Protein AF-A0AAD9NJK7-F1 (afdb_monomer)

Radius of gyration: 20.46 Å; Cα contacts (8 Å, |Δi|>4): 360; chains: 1; bounding box: 43×26×64 Å

InterPro domains:
  IPR002181 Fibrinogen, alpha/beta/gamma chain, C-terminal globular domain [PF00147] (2-131)
  IPR002181 Fibrinogen, alpha/beta/gamma chain, C-terminal globular domain [PS51406] (1-133)
  IPR014716 Fibrinogen, alpha/beta/gamma chain, C-terminal globular, subdomain 1 [G3DSA:3.90.215.10] (1-134)
  IPR036056 Fibrinogen-like, C-terminal [SSF56496] (3-134)
  IPR050373 Fibrinogen C-terminal domain-containing protein [PTHR19143] (3-131)

Structure (mmCIF, N/CA/C/O backbone):
data_AF-A0AAD9NJK7-F1
#
_entry.id   AF-A0AAD9NJK7-F1
#
loop_
_atom_site.group_PDB
_atom_site.id
_atom_site.type_symbol
_atom_site.label_atom_id
_atom_site.label_alt_id
_atom_site.label_comp_id
_atom_site.label_asym_id
_atom_site.label_entity_id
_atom_site.label_seq_id
_atom_site.pdbx_PDB_ins_code
_atom_site.Cartn_x
_atom_site.Cartn_y
_atom_site.Cartn_z
_atom_site.occupancy
_atom_site.B_iso_or_equiv
_atom_site.auth_seq_id
_atom_site.auth_comp_id
_atom_site.auth_asym_id
_atom_site.auth_atom_id
_atom_site.pdbx_PDB_model_num
ATOM 1 N N . MET A 1 1 ? -9.872 -1.421 12.629 1.00 93.81 1 MET A N 1
ATOM 2 C CA . MET A 1 1 ? -8.499 -1.826 13.031 1.00 93.81 1 MET A CA 1
ATOM 3 C C . MET A 1 1 ? -7.525 -0.734 12.609 1.00 93.81 1 MET A C 1
ATOM 5 O O . MET A 1 1 ? -7.898 0.100 11.800 1.00 93.81 1 MET A O 1
ATOM 9 N N . LEU A 1 2 ? -6.298 -0.730 13.118 1.00 93.75 2 LEU A N 1
ATOM 10 C CA . LEU A 1 2 ? -5.180 -0.005 12.519 1.00 93.75 2 LEU A CA 1
ATOM 11 C C . LEU A 1 2 ? -4.535 -0.907 11.468 1.00 93.75 2 LEU A C 1
ATOM 13 O O . LEU A 1 2 ? -4.220 -2.054 11.785 1.00 93.75 2 LEU A O 1
ATOM 17 N N . LEU A 1 3 ? -4.301 -0.401 10.261 1.00 96.06 3 LEU A N 1
ATOM 18 C CA . LEU A 1 3 ? -3.404 -1.020 9.286 1.00 96.06 3 LEU A CA 1
ATOM 19 C C . LEU A 1 3 ? -2.124 -0.194 9.194 1.00 96.06 3 LEU A C 1
ATOM 21 O O . LEU A 1 3 ? -2.175 1.003 8.927 1.00 96.06 3 LEU A O 1
ATOM 25 N N . ARG A 1 4 ? -0.979 -0.843 9.383 1.00 95.44 4 ARG A N 1
ATOM 26 C CA . ARG A 1 4 ? 0.348 -0.240 9.284 1.00 95.44 4 ARG A CA 1
ATOM 27 C C . ARG A 1 4 ? 1.114 -0.826 8.110 1.00 95.44 4 ARG A C 1
ATOM 29 O O . ARG A 1 4 ? 1.244 -2.045 7.985 1.00 95.44 4 ARG A O 1
ATOM 36 N N . PHE A 1 5 ? 1.666 0.066 7.304 1.00 96.31 5 PHE A N 1
ATOM 37 C CA . PHE A 1 5 ? 2.630 -0.215 6.258 1.00 96.31 5 PHE A CA 1
ATOM 38 C C . PHE A 1 5 ? 4.021 0.158 6.756 1.00 96.31 5 PHE A C 1
ATOM 40 O O . PHE A 1 5 ? 4.239 1.290 7.180 1.00 96.31 5 PHE A O 1
ATOM 47 N N . GLU A 1 6 ? 4.963 -0.776 6.678 1.00 96.25 6 GLU A N 1
ATOM 48 C CA . GLU A 1 6 ? 6.386 -0.506 6.886 1.00 96.25 6 GLU A CA 1
ATOM 49 C C . GLU A 1 6 ? 7.155 -0.828 5.618 1.00 96.25 6 GLU A C 1
ATOM 51 O O . GLU A 1 6 ? 7.041 -1.926 5.065 1.00 96.25 6 GLU A O 1
ATOM 56 N N . LEU A 1 7 ? 7.956 0.127 5.171 1.00 95.94 7 LEU A N 1
ATOM 57 C CA . LEU A 1 7 ? 8.656 0.074 3.901 1.00 95.94 7 LEU A CA 1
ATOM 58 C C . LEU A 1 7 ? 10.143 0.286 4.141 1.00 95.94 7 LEU A C 1
ATOM 60 O O . LEU A 1 7 ? 10.536 1.105 4.970 1.00 95.94 7 LEU A O 1
ATOM 64 N N . VAL A 1 8 ? 10.968 -0.450 3.401 1.00 95.88 8 VAL A N 1
ATOM 65 C CA . VAL A 1 8 ? 12.417 -0.254 3.381 1.00 95.88 8 VAL A CA 1
ATOM 66 C C . VAL A 1 8 ? 12.886 -0.2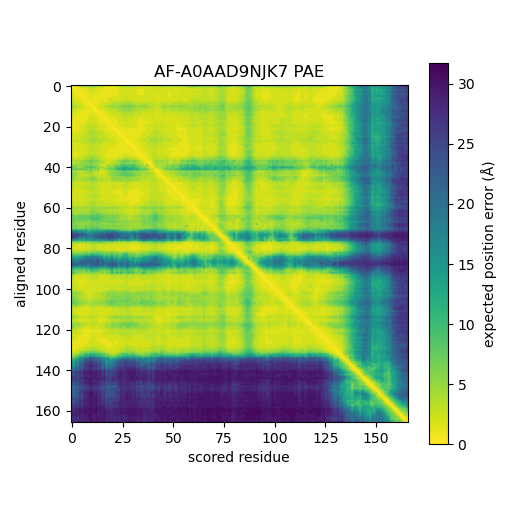24 1.935 1.00 95.88 8 VAL A C 1
ATOM 68 O O . VAL A 1 8 ? 12.654 -1.185 1.191 1.00 95.88 8 VAL A O 1
ATOM 71 N N . SER A 1 9 ? 13.569 0.848 1.545 1.00 94.44 9 SER A N 1
ATOM 72 C CA . SER A 1 9 ? 14.183 0.969 0.225 1.00 94.44 9 SER A CA 1
ATOM 73 C C . SER A 1 9 ? 15.510 0.214 0.129 1.00 94.44 9 SER A C 1
ATOM 75 O O . SER A 1 9 ? 16.093 -0.209 1.137 1.00 94.44 9 SER A O 1
ATOM 77 N N . ASN A 1 10 ? 16.009 0.048 -1.093 1.00 94.06 10 ASN A N 1
ATOM 78 C CA . ASN A 1 10 ? 17.350 -0.472 -1.350 1.00 94.06 10 ASN A CA 1
ATOM 79 C C . ASN A 1 10 ? 18.463 0.399 -0.717 1.00 94.06 10 ASN A C 1
ATOM 81 O O . ASN A 1 10 ? 19.436 -0.163 -0.214 1.00 94.06 10 ASN A O 1
ATOM 85 N N . SER A 1 11 ? 18.267 1.720 -0.605 1.00 91.25 11 SER A N 1
ATOM 86 C CA . SER A 1 11 ? 19.144 2.669 0.109 1.00 91.25 11 SER A CA 1
ATOM 87 C C . SER A 1 11 ? 19.082 2.562 1.643 1.00 91.25 11 SER A C 1
ATOM 89 O O . SER A 1 11 ? 19.766 3.308 2.335 1.00 91.25 11 SER A O 1
ATOM 91 N N . ASN A 1 12 ? 18.300 1.631 2.207 1.00 92.06 12 ASN A N 1
ATOM 92 C CA . ASN A 1 12 ? 17.957 1.539 3.638 1.00 92.06 12 ASN A CA 1
ATOM 93 C C . ASN A 1 12 ? 17.040 2.658 4.162 1.00 92.06 12 ASN A C 1
ATOM 95 O O . ASN A 1 12 ? 16.835 2.735 5.373 1.00 92.06 12 ASN A O 1
ATOM 99 N N . TYR A 1 13 ? 16.451 3.473 3.288 1.00 92.81 13 TYR A N 1
ATOM 100 C CA . TYR A 1 13 ? 15.458 4.465 3.689 1.00 92.81 13 TYR A CA 1
ATOM 101 C C . TYR A 1 13 ? 14.204 3.759 4.221 1.00 92.81 13 TYR A C 1
ATOM 103 O O . TYR A 1 13 ? 13.745 2.791 3.608 1.00 92.81 13 TYR A O 1
ATOM 111 N N . THR A 1 14 ? 13.654 4.205 5.353 1.00 94.25 14 THR A N 1
ATOM 112 C CA . THR A 1 14 ? 12.460 3.593 5.958 1.00 94.25 14 THR A CA 1
ATOM 113 C C . THR A 1 14 ? 11.277 4.537 5.947 1.00 94.25 14 THR A C 1
ATOM 115 O O . THR A 1 14 ? 11.428 5.713 6.258 1.00 94.25 14 THR A O 1
ATOM 118 N N . ALA A 1 15 ? 10.097 3.993 5.671 1.00 94.38 15 ALA A N 1
ATOM 119 C CA . ALA A 1 15 ? 8.863 4.756 5.605 1.00 94.38 15 ALA A CA 1
ATOM 120 C C . ALA A 1 15 ? 7.707 4.013 6.289 1.00 94.38 15 ALA A C 1
ATOM 122 O O . ALA A 1 15 ? 7.637 2.780 6.238 1.00 94.38 15 ALA A O 1
ATOM 123 N N . ILE A 1 16 ? 6.820 4.766 6.948 1.00 94.38 16 ILE A N 1
ATOM 124 C CA . ILE A 1 16 ? 5.676 4.244 7.708 1.00 94.38 16 ILE A CA 1
ATOM 125 C C . ILE A 1 16 ? 4.409 5.038 7.378 1.00 94.38 16 ILE A C 1
ATOM 127 O O . ILE A 1 16 ? 4.346 6.246 7.632 1.00 94.38 16 ILE A O 1
ATOM 131 N N . ALA A 1 17 ? 3.380 4.332 6.900 1.00 94.06 17 ALA A N 1
ATOM 132 C CA . ALA A 1 17 ? 2.011 4.839 6.775 1.00 94.06 17 ALA A CA 1
ATOM 133 C C . ALA A 1 17 ? 1.069 4.018 7.649 1.00 94.06 17 ALA A C 1
ATOM 135 O O . ALA A 1 17 ? 1.132 2.788 7.664 1.00 94.06 17 ALA A O 1
ATOM 136 N N . GLU A 1 18 ? 0.156 4.694 8.332 1.00 94.12 18 GLU A N 1
ATOM 137 C CA . GLU A 1 18 ? -0.880 4.059 9.132 1.00 94.12 18 GLU A CA 1
ATOM 138 C C . GLU A 1 18 ? -2.258 4.530 8.675 1.00 94.12 18 GLU A C 1
ATOM 140 O O . GLU A 1 18 ? -2.454 5.708 8.409 1.00 94.12 18 GLU A O 1
ATOM 145 N N . TYR A 1 19 ? -3.211 3.609 8.588 1.00 94.12 19 TYR A N 1
ATOM 146 C CA . TYR A 1 19 ? -4.597 3.889 8.231 1.00 94.12 19 TYR A CA 1
ATOM 147 C C . TYR A 1 19 ? -5.493 3.378 9.352 1.00 94.12 19 TYR A C 1
ATOM 149 O O . TYR A 1 19 ? -5.448 2.196 9.714 1.00 94.12 19 TYR A O 1
ATOM 157 N N . ILE A 1 20 ? -6.275 4.285 9.930 1.00 93.50 20 ILE A N 1
ATOM 158 C CA . ILE A 1 20 ? -7.217 3.963 11.005 1.00 93.50 20 ILE A CA 1
ATOM 159 C C . ILE A 1 20 ? -8.505 3.376 10.429 1.00 93.50 20 ILE A C 1
ATOM 161 O O . ILE A 1 20 ? -8.733 3.436 9.223 1.00 93.50 20 ILE A O 1
ATOM 165 N N . ASP A 1 21 ? -9.339 2.783 11.281 1.00 95.00 21 ASP A N 1
ATOM 166 C CA . ASP A 1 21 ? -10.632 2.197 10.896 1.00 95.00 21 ASP A CA 1
ATOM 167 C C . ASP A 1 21 ? -10.562 1.238 9.700 1.00 95.00 21 ASP A C 1
ATOM 169 O O . ASP A 1 21 ? -11.526 1.060 8.962 1.00 95.00 21 ASP A O 1
ATOM 173 N N . PHE A 1 22 ? -9.415 0.576 9.528 1.00 96.75 22 PHE A N 1
ATOM 174 C CA . PHE A 1 22 ? -9.226 -0.425 8.498 1.00 96.75 22 PHE A CA 1
ATOM 175 C C . PHE A 1 22 ? -10.200 -1.582 8.712 1.00 96.75 22 PHE A C 1
ATOM 177 O O . PHE A 1 22 ? -10.254 -2.169 9.806 1.00 96.75 22 PHE A O 1
ATOM 184 N N . THR A 1 23 ? -10.927 -1.917 7.651 1.00 97.25 23 THR A N 1
ATOM 185 C CA . THR A 1 23 ? -11.747 -3.117 7.544 1.00 97.25 23 THR A CA 1
ATOM 186 C C . THR A 1 23 ? -11.522 -3.786 6.194 1.00 97.25 23 THR A C 1
ATOM 188 O O . THR A 1 23 ? -11.169 -3.143 5.200 1.00 97.25 23 THR A O 1
ATOM 191 N N . LEU A 1 24 ? -11.721 -5.100 6.182 1.00 97.44 24 LEU A N 1
ATOM 192 C CA . LEU A 1 24 ? -11.669 -5.914 4.984 1.00 97.44 24 LEU A CA 1
ATOM 193 C C . LEU A 1 24 ? -12.980 -6.683 4.880 1.00 97.44 24 LEU A C 1
ATOM 195 O O . LEU A 1 24 ? -13.367 -7.370 5.826 1.00 97.44 24 LEU A O 1
ATOM 199 N N . GLY A 1 25 ? -13.664 -6.537 3.752 1.00 97.88 25 GLY A N 1
ATOM 200 C CA . GLY A 1 25 ? -14.861 -7.309 3.464 1.00 97.88 25 GLY A CA 1
ATOM 201 C C . GLY A 1 25 ? -14.555 -8.789 3.213 1.00 97.88 25 GLY A C 1
ATOM 202 O O . GLY A 1 25 ? -13.402 -9.198 3.065 1.00 97.88 25 GLY A O 1
ATOM 203 N N . ASP A 1 26 ? -15.602 -9.604 3.162 1.00 98.06 26 ASP A N 1
ATOM 204 C CA . ASP A 1 26 ? -15.497 -11.023 2.826 1.00 98.06 26 ASP A CA 1
ATOM 205 C C . ASP A 1 26 ? -15.455 -11.259 1.304 1.00 98.06 26 ASP A C 1
ATOM 207 O O . ASP A 1 26 ? -15.452 -10.319 0.501 1.00 98.06 26 ASP A O 1
ATOM 211 N N . GLU A 1 27 ? -15.445 -12.529 0.899 1.00 97.56 27 GLU A N 1
ATOM 212 C CA . GLU A 1 27 ? -15.434 -12.936 -0.509 1.00 97.56 27 GLU A CA 1
ATOM 213 C C . GLU A 1 27 ? -16.652 -12.420 -1.293 1.00 97.56 27 GLU A C 1
ATOM 215 O O . GLU A 1 27 ? -16.505 -12.026 -2.446 1.00 97.56 27 GLU A O 1
ATOM 220 N N . SER A 1 28 ? -17.837 -12.335 -0.672 1.00 97.25 28 SER A N 1
ATOM 221 C CA . SER A 1 28 ? -19.051 -11.833 -1.339 1.00 97.25 28 SER A CA 1
ATOM 222 C C . SER A 1 28 ? -18.944 -10.353 -1.724 1.00 97.25 28 SER A C 1
ATOM 224 O O . SER A 1 28 ? -19.590 -9.890 -2.665 1.00 97.25 28 SER A O 1
ATOM 226 N N . SER A 1 29 ? -18.090 -9.618 -1.010 1.00 97.25 29 SER A N 1
ATOM 227 C CA . SER A 1 29 ? -17.742 -8.225 -1.282 1.00 97.25 29 SER A CA 1
ATOM 228 C C . SER A 1 29 ? -16.454 -8.060 -2.099 1.00 97.25 29 SER A C 1
ATOM 230 O O . SER A 1 29 ? -15.948 -6.941 -2.211 1.00 97.25 29 SER A O 1
ATOM 232 N N . ASP A 1 30 ? -15.896 -9.148 -2.639 1.00 96.75 30 ASP A N 1
ATOM 233 C CA . ASP A 1 30 ? -14.592 -9.180 -3.311 1.00 96.75 30 ASP A CA 1
ATOM 234 C C . ASP A 1 30 ? -13.450 -8.619 -2.446 1.00 96.75 30 ASP A C 1
ATOM 236 O O . ASP A 1 30 ? -12.575 -7.890 -2.929 1.00 96.75 30 ASP A O 1
ATOM 240 N N . TYR A 1 31 ? -13.483 -8.917 -1.144 1.00 97.62 31 TYR A N 1
ATOM 241 C CA . TYR A 1 31 ? -12.510 -8.445 -0.160 1.00 97.62 31 TYR A CA 1
ATOM 242 C C . TYR A 1 31 ? -12.29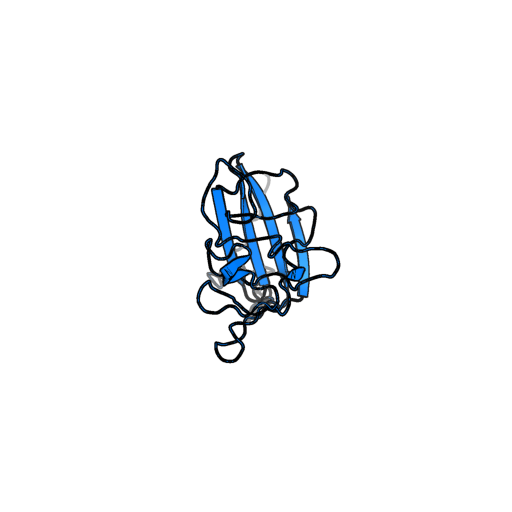5 -6.929 -0.220 1.00 97.62 31 TYR A C 1
ATOM 244 O O . TYR A 1 31 ? -11.160 -6.452 -0.256 1.00 97.62 31 TYR A O 1
ATOM 252 N N . THR A 1 32 ? -13.378 -6.152 -0.292 1.00 97.50 32 THR A N 1
ATOM 253 C CA . THR A 1 32 ? -13.287 -4.687 -0.377 1.00 97.50 32 THR A CA 1
ATOM 254 C C . THR A 1 32 ? -12.530 -4.127 0.831 1.00 97.50 32 THR A C 1
ATOM 256 O O . THR A 1 32 ? -12.895 -4.411 1.971 1.00 97.50 32 THR A O 1
ATOM 259 N N . ALA A 1 33 ? -11.488 -3.326 0.593 1.00 96.44 33 ALA A N 1
ATOM 260 C CA . ALA A 1 33 ? -10.760 -2.636 1.658 1.00 96.44 33 ALA A CA 1
ATOM 261 C C . ALA A 1 33 ? -11.385 -1.265 1.915 1.00 96.44 33 ALA A C 1
ATOM 263 O O . ALA A 1 33 ? -11.574 -0.488 0.980 1.00 96.44 33 ALA A O 1
ATOM 264 N N . THR A 1 34 ? -11.665 -0.940 3.174 1.00 97.19 34 THR A N 1
ATOM 265 C CA . THR A 1 34 ? -12.053 0.415 3.590 1.00 97.19 34 THR A CA 1
ATOM 266 C C . THR A 1 34 ? -11.227 0.853 4.784 1.00 97.19 34 THR A C 1
ATOM 268 O O . THR A 1 34 ? -10.737 0.025 5.552 1.00 97.19 34 THR A O 1
ATOM 271 N N . PHE A 1 35 ? -11.022 2.158 4.910 1.00 96.12 35 PHE A N 1
ATOM 272 C CA . PHE A 1 35 ? -10.230 2.747 5.984 1.00 96.12 35 PHE A CA 1
ATOM 273 C C . PHE A 1 35 ? -10.527 4.243 6.126 1.00 96.12 35 PHE A C 1
ATOM 275 O O . PHE A 1 35 ? -11.067 4.878 5.217 1.00 96.12 35 PHE A O 1
ATOM 282 N N . GLY A 1 36 ? -10.188 4.799 7.284 1.00 93.38 36 GLY A N 1
ATOM 283 C CA . GLY A 1 36 ? -10.237 6.226 7.577 1.00 93.38 36 GLY A CA 1
ATOM 284 C C . GLY A 1 36 ? -8.995 6.988 7.086 1.00 93.38 36 GLY A C 1
ATOM 285 O O . GLY A 1 36 ? -8.195 6.448 6.319 1.00 93.38 36 GLY A O 1
ATOM 286 N N . PRO A 1 37 ? -8.826 8.252 7.517 1.00 87.31 37 PRO A N 1
ATOM 287 C CA . PRO A 1 37 ? -7.679 9.091 7.159 1.00 87.31 37 PRO A CA 1
ATOM 288 C C . PRO A 1 37 ? -6.327 8.443 7.480 1.00 87.31 37 PRO A C 1
ATOM 290 O O . PRO A 1 37 ? -6.220 7.650 8.424 1.00 87.31 37 PRO A O 1
ATOM 293 N N . ALA A 1 38 ? -5.285 8.802 6.727 1.00 86.56 38 ALA A N 1
ATOM 294 C CA . ALA A 1 38 ? -3.949 8.310 7.019 1.00 86.56 38 ALA A CA 1
ATOM 295 C C . ALA A 1 38 ? -3.306 9.106 8.165 1.00 86.56 38 ALA A C 1
ATOM 297 O O . ALA A 1 38 ? -3.470 10.318 8.305 1.00 86.56 38 ALA A O 1
ATOM 298 N N . VAL A 1 39 ? -2.502 8.416 8.967 1.00 86.12 39 VAL A N 1
ATOM 299 C CA . VAL A 1 39 ? -1.531 9.007 9.883 1.00 86.12 39 VAL A CA 1
ATOM 300 C C . VAL A 1 39 ? -0.150 8.718 9.305 1.00 86.12 39 VAL A C 1
ATOM 302 O O . VAL A 1 39 ? 0.395 7.621 9.446 1.00 86.12 39 VAL A O 1
ATOM 305 N N . LEU A 1 40 ? 0.410 9.704 8.607 1.00 82.75 40 LEU A N 1
ATOM 306 C CA . LEU A 1 40 ? 1.755 9.617 8.039 1.00 82.75 40 LEU A CA 1
ATOM 307 C C . LEU A 1 40 ? 2.774 9.902 9.144 1.00 82.75 40 LEU A C 1
ATOM 309 O O . LEU A 1 40 ? 2.703 10.946 9.793 1.00 82.75 40 LEU A O 1
ATOM 313 N N . ARG A 1 41 ? 3.692 8.963 9.405 1.00 76.25 41 ARG A N 1
ATOM 314 C CA . ARG A 1 41 ? 4.654 9.105 10.515 1.00 76.25 41 ARG A CA 1
ATOM 315 C C . ARG A 1 41 ? 6.048 9.508 10.066 1.00 76.25 41 ARG A C 1
ATOM 317 O O . ARG A 1 41 ? 6.656 10.361 10.700 1.00 76.25 41 ARG A O 1
ATOM 324 N N . SER A 1 42 ? 6.579 8.861 9.034 1.00 84.25 42 SER A N 1
ATOM 325 C CA . SER A 1 42 ? 7.950 9.091 8.578 1.00 84.25 42 SER A CA 1
ATOM 326 C C . SER A 1 42 ? 8.117 8.612 7.144 1.00 84.25 42 SER A C 1
ATOM 328 O O . SER A 1 42 ? 7.613 7.544 6.788 1.00 84.25 42 SER A O 1
ATOM 330 N N . GLY A 1 43 ? 8.823 9.403 6.342 1.00 85.56 43 GLY A N 1
ATOM 331 C CA . GLY A 1 43 ? 9.295 9.025 5.019 1.00 85.56 43 GLY A CA 1
ATOM 332 C C . GLY A 1 43 ? 8.247 8.871 3.936 1.00 85.56 43 GLY A C 1
ATOM 333 O O . GLY A 1 43 ? 8.511 8.249 2.904 1.00 85.56 43 GLY A O 1
ATOM 334 N N . ILE A 1 44 ? 7.071 9.451 4.169 1.00 89.62 44 ILE A N 1
ATOM 335 C CA . ILE A 1 44 ? 5.948 9.464 3.242 1.00 89.62 44 ILE A CA 1
ATOM 336 C C . ILE A 1 44 ? 5.438 10.897 3.115 1.00 89.62 44 ILE A C 1
ATOM 338 O O . ILE A 1 44 ? 5.117 11.534 4.116 1.00 89.62 44 ILE A O 1
ATOM 342 N N . THR A 1 45 ? 5.357 11.388 1.883 1.00 87.88 45 THR A N 1
ATOM 343 C CA . THR A 1 45 ? 4.973 12.760 1.532 1.00 87.88 45 THR A CA 1
ATOM 344 C C . THR A 1 45 ? 3.505 12.904 1.146 1.00 87.88 45 THR A C 1
ATOM 346 O O . THR A 1 45 ? 3.004 14.026 1.106 1.00 87.88 45 THR A O 1
ATOM 349 N N . ASP A 1 46 ? 2.804 11.801 0.868 1.00 84.81 46 ASP A N 1
ATOM 350 C CA . ASP A 1 46 ? 1.397 11.808 0.467 1.00 84.81 46 ASP A CA 1
ATOM 351 C C . ASP A 1 46 ? 0.621 10.553 0.923 1.00 84.81 46 ASP A C 1
ATOM 353 O O . ASP A 1 46 ? 1.176 9.548 1.369 1.00 84.81 46 ASP A O 1
ATOM 357 N N . GLU A 1 47 ? -0.705 10.593 0.795 1.00 86.81 47 GLU A N 1
ATOM 358 C CA . GLU A 1 47 ? -1.579 9.449 1.072 1.00 86.81 47 GLU A CA 1
ATOM 359 C C . GLU A 1 47 ? -1.750 8.551 -0.170 1.00 86.81 47 GLU A C 1
ATOM 361 O O . GLU A 1 47 ? -2.865 8.311 -0.634 1.00 86.81 47 GLU A O 1
ATOM 366 N N . SER A 1 48 ? -0.660 8.040 -0.751 1.00 86.56 48 SER A N 1
ATOM 367 C CA . SER A 1 48 ? -0.712 7.305 -2.030 1.00 86.56 48 SER A CA 1
ATOM 368 C C . SER A 1 48 ? -1.655 6.092 -2.075 1.00 86.56 48 SER A C 1
ATOM 370 O O . SER A 1 48 ? -2.102 5.704 -3.156 1.00 86.56 48 SER A O 1
ATOM 372 N N . TRP A 1 49 ? -2.009 5.486 -0.936 1.00 90.94 49 TRP A N 1
ATOM 373 C CA . TRP A 1 49 ? -2.977 4.382 -0.905 1.00 90.94 49 TRP A CA 1
ATOM 374 C C . TRP A 1 49 ? -4.437 4.844 -0.750 1.00 90.94 49 TRP A C 1
ATOM 376 O O . TRP A 1 49 ? -5.341 4.037 -0.948 1.00 90.94 49 TRP A O 1
ATOM 386 N N . ALA A 1 50 ? -4.706 6.135 -0.515 1.00 89.88 50 ALA A N 1
ATOM 387 C CA . ALA A 1 50 ? -6.061 6.674 -0.339 1.00 89.88 50 ALA A CA 1
ATOM 388 C C . ALA A 1 50 ? -7.004 6.371 -1.517 1.00 89.88 50 ALA A C 1
ATOM 390 O O . ALA A 1 50 ? -8.191 6.116 -1.319 1.00 89.88 50 ALA A O 1
ATOM 391 N N . LEU A 1 51 ? -6.479 6.307 -2.746 1.00 88.06 51 LEU A N 1
ATOM 392 C CA . LEU A 1 51 ? -7.257 5.955 -3.945 1.00 88.06 51 LEU A CA 1
ATOM 393 C C . LEU A 1 51 ? -7.753 4.498 -3.970 1.00 88.06 51 LEU A C 1
ATOM 395 O O . LEU A 1 51 ? -8.588 4.149 -4.810 1.00 8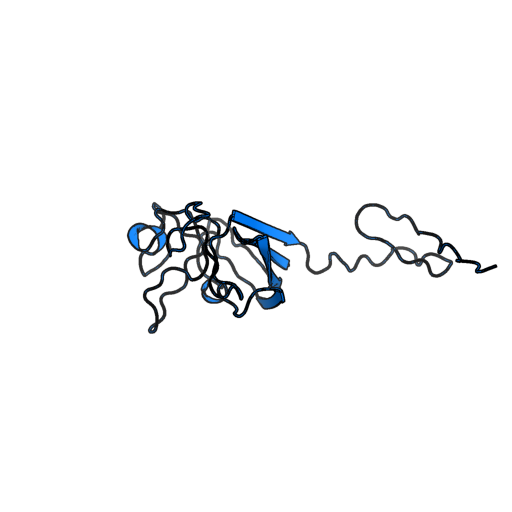8.06 51 LEU A O 1
ATOM 399 N N . SER A 1 52 ? -7.246 3.660 -3.065 1.00 90.38 52 SER A N 1
ATOM 400 C CA . SER A 1 52 ? -7.675 2.271 -2.872 1.00 90.38 52 SER A CA 1
ATOM 401 C C . SER A 1 52 ? -8.809 2.144 -1.848 1.00 90.38 52 SER A C 1
ATOM 403 O O . SER A 1 52 ? -9.322 1.050 -1.630 1.00 90.38 52 SER A O 1
ATOM 405 N N . ASN A 1 53 ? -9.233 3.247 -1.220 1.00 94.25 53 ASN A N 1
ATOM 406 C CA . ASN A 1 53 ? -10.313 3.211 -0.242 1.00 94.25 53 ASN A CA 1
ATOM 407 C C . ASN A 1 53 ? -11.648 2.841 -0.906 1.00 94.25 53 ASN A C 1
ATOM 409 O O . ASN A 1 53 ? -12.107 3.479 -1.861 1.00 94.25 53 ASN A O 1
ATOM 413 N N . GLY A 1 54 ? -12.275 1.784 -0.400 1.00 94.31 54 GLY A N 1
ATOM 414 C CA . GLY A 1 54 ? -13.503 1.217 -0.936 1.00 94.31 54 GLY A CA 1
ATOM 415 C C . GLY A 1 54 ? -13.328 0.575 -2.308 1.00 94.31 54 GLY A C 1
ATOM 416 O O . GLY A 1 54 ? -14.296 0.542 -3.073 1.00 94.31 54 GLY A O 1
ATOM 417 N N . THR A 1 55 ? -12.121 0.137 -2.678 1.00 93.00 55 THR A N 1
ATOM 418 C CA . THR A 1 55 ? -11.914 -0.662 -3.892 1.00 93.00 55 THR A CA 1
ATOM 419 C C . THR A 1 55 ? -11.904 -2.147 -3.570 1.00 93.00 55 THR A C 1
ATOM 421 O O . THR A 1 55 ? -11.614 -2.575 -2.452 1.00 93.00 55 THR A O 1
ATOM 424 N N . LYS A 1 56 ? -12.285 -2.939 -4.570 1.00 94.75 56 LYS A N 1
ATOM 425 C CA . LYS A 1 56 ? -12.315 -4.397 -4.504 1.00 94.75 56 LYS A CA 1
ATOM 426 C C . LYS A 1 56 ? -10.925 -4.961 -4.754 1.00 94.75 56 LYS A C 1
ATOM 428 O O . LYS A 1 56 ? -10.158 -4.396 -5.542 1.00 94.75 56 LYS A O 1
ATOM 433 N N . PHE A 1 57 ? -10.622 -6.098 -4.141 1.00 94.44 57 PHE A N 1
ATOM 434 C CA . PHE A 1 57 ? -9.408 -6.827 -4.469 1.00 94.44 57 PHE A CA 1
ATOM 435 C C . PHE A 1 57 ? -9.517 -7.386 -5.892 1.00 94.44 57 PHE A C 1
ATOM 437 O O . PHE A 1 57 ? -10.550 -7.930 -6.290 1.00 94.44 57 PHE A O 1
ATOM 444 N N . GLY A 1 58 ? -8.460 -7.219 -6.684 1.00 91.25 58 GLY A N 1
ATOM 445 C CA . GLY A 1 58 ? -8.417 -7.661 -8.074 1.00 91.25 58 GLY A CA 1
ATOM 446 C C . GLY A 1 58 ? -7.166 -8.473 -8.370 1.00 91.25 58 GLY A C 1
ATOM 447 O O . GLY A 1 58 ? -6.064 -8.115 -7.946 1.00 91.25 58 GLY A O 1
ATOM 448 N N . THR A 1 59 ? -7.331 -9.536 -9.152 1.00 91.50 59 THR A N 1
ATOM 449 C CA . THR A 1 59 ? -6.248 -10.392 -9.656 1.00 91.50 59 THR A CA 1
ATOM 450 C C . THR A 1 59 ? -6.346 -10.526 -11.171 1.00 91.50 59 THR A C 1
ATOM 452 O O . THR A 1 59 ? -7.390 -10.252 -11.757 1.00 91.50 59 THR A O 1
ATOM 455 N N . LYS A 1 60 ? -5.294 -11.038 -11.821 1.00 89.31 60 LYS A N 1
ATOM 456 C CA . LYS A 1 60 ? -5.279 -11.272 -13.275 1.00 89.31 60 LYS A CA 1
ATOM 457 C C . LYS A 1 60 ? -6.532 -11.983 -13.809 1.00 89.31 60 LYS A C 1
ATOM 459 O O . LYS A 1 60 ? -6.984 -11.660 -14.904 1.00 89.31 60 LYS A O 1
ATOM 464 N N . ASN A 1 61 ? -7.063 -12.949 -13.058 1.00 88.75 61 ASN A N 1
ATOM 465 C CA . ASN A 1 61 ? -8.198 -13.773 -13.482 1.00 88.75 61 ASN A CA 1
ATOM 466 C C . ASN A 1 61 ? -9.543 -13.287 -12.918 1.00 88.75 61 ASN A C 1
ATOM 468 O O . ASN A 1 61 ? -10.581 -13.810 -13.308 1.00 88.75 61 ASN A O 1
ATOM 472 N N . HIS A 1 62 ? -9.531 -12.305 -12.016 1.00 90.81 62 HIS A N 1
ATOM 473 C CA . HIS A 1 62 ? -10.725 -11.747 -11.392 1.00 90.81 62 HIS A CA 1
ATOM 474 C C . HIS A 1 62 ? -10.559 -10.227 -11.289 1.00 90.81 62 HIS A C 1
ATOM 476 O O . HIS A 1 62 ? -10.082 -9.698 -10.282 1.00 90.81 62 HIS A O 1
ATOM 482 N N . ASP A 1 63 ? -10.906 -9.533 -12.377 1.00 89.31 63 ASP A N 1
ATOM 483 C CA . ASP A 1 63 ? -10.671 -8.098 -12.506 1.00 89.31 63 ASP A CA 1
ATOM 484 C C . ASP A 1 63 ? -11.878 -7.256 -12.107 1.00 89.31 63 ASP A C 1
ATOM 486 O O . ASP A 1 63 ? -12.747 -6.938 -12.928 1.00 89.31 63 ASP A O 1
ATOM 490 N N . ASN A 1 64 ? -11.870 -6.874 -10.832 1.00 87.88 64 ASN A N 1
ATOM 491 C CA . ASN A 1 64 ? -12.897 -6.068 -10.182 1.00 87.88 64 ASN A CA 1
ATOM 492 C C . ASN A 1 64 ? -12.716 -4.553 -10.367 1.00 87.88 64 ASN A C 1
ATOM 494 O O . ASN A 1 64 ? -13.444 -3.762 -9.764 1.00 87.88 64 ASN A O 1
ATOM 498 N N . ASN A 1 65 ? -11.762 -4.131 -11.204 1.00 83.56 65 ASN A N 1
ATOM 499 C CA . ASN A 1 65 ? -11.542 -2.731 -11.538 1.00 83.56 65 ASN A CA 1
ATOM 500 C C . ASN A 1 65 ? -12.117 -2.400 -12.937 1.00 83.56 65 ASN A C 1
ATOM 502 O O . ASN A 1 65 ? -11.794 -3.087 -13.911 1.00 83.56 65 ASN A O 1
ATOM 506 N N . PRO A 1 66 ? -12.923 -1.329 -13.089 1.00 80.69 66 PRO A N 1
ATOM 507 C CA . PRO A 1 66 ? -13.493 -0.943 -14.384 1.00 80.69 66 PRO A CA 1
ATOM 508 C C . PRO A 1 66 ? -12.457 -0.643 -15.480 1.00 80.69 66 PRO A C 1
ATOM 510 O O . PRO A 1 66 ? -12.709 -0.936 -16.644 1.00 80.69 66 PRO A O 1
ATOM 513 N N . ALA A 1 67 ? -11.283 -0.113 -15.121 1.00 80.06 67 ALA A N 1
ATOM 514 C CA . ALA A 1 67 ? -10.181 0.169 -16.048 1.00 80.06 67 ALA A CA 1
ATOM 515 C C . ALA A 1 67 ? -9.314 -1.065 -16.360 1.00 80.06 67 ALA A C 1
ATOM 517 O O . ALA A 1 67 ? -8.269 -0.955 -16.998 1.00 80.06 67 ALA A O 1
ATOM 518 N N . LYS A 1 68 ? -9.744 -2.251 -15.918 1.00 84.44 68 LYS A N 1
ATOM 519 C CA . LYS A 1 68 ? -9.058 -3.527 -16.134 1.00 84.44 68 LYS A CA 1
ATOM 520 C C . LYS A 1 68 ? -7.609 -3.548 -15.645 1.00 84.44 68 LYS A C 1
ATOM 522 O O . LYS A 1 68 ? -6.692 -4.085 -16.272 1.00 84.44 68 LYS A O 1
ATOM 527 N N . CYS A 1 69 ? -7.401 -2.933 -14.489 1.00 82.69 69 CYS A N 1
ATOM 528 C CA . CYS A 1 69 ? -6.081 -2.734 -13.918 1.00 82.69 69 CYS A CA 1
ATOM 529 C C . CYS A 1 69 ? -5.371 -4.023 -13.519 1.00 82.69 69 CYS A C 1
ATOM 531 O O . CYS A 1 69 ? -4.160 -4.159 -13.720 1.00 82.69 69 CYS A O 1
ATOM 533 N N . SER A 1 70 ? -6.124 -4.990 -13.005 1.00 83.75 70 SER A N 1
ATOM 534 C CA . SER A 1 70 ? -5.536 -6.236 -12.530 1.00 83.75 70 SER A CA 1
ATOM 535 C C . SER A 1 70 ? -5.260 -7.236 -13.662 1.00 83.75 70 SER A C 1
ATOM 537 O O . SER A 1 70 ? -4.329 -8.032 -13.570 1.00 83.75 70 SER A O 1
ATOM 539 N N . SER A 1 71 ? -5.988 -7.168 -14.777 1.00 83.50 71 SER A N 1
ATOM 540 C CA . SER A 1 71 ? -5.764 -8.044 -15.936 1.00 83.50 71 SER A CA 1
ATOM 541 C C . SER A 1 71 ? -4.857 -7.431 -17.013 1.00 83.50 71 SER A C 1
ATOM 543 O O . SER A 1 71 ? -4.049 -8.152 -17.606 1.00 83.50 71 SER A O 1
ATOM 545 N N . LEU A 1 72 ? -4.936 -6.113 -17.245 1.00 76.50 72 LEU A N 1
ATOM 546 C CA . LEU A 1 72 ? -4.252 -5.411 -18.343 1.00 76.50 72 LEU A CA 1
ATOM 547 C C . LEU A 1 72 ? -3.282 -4.320 -17.863 1.00 76.50 72 LEU A C 1
ATOM 549 O O . LEU A 1 72 ? -2.164 -4.235 -18.367 1.00 76.50 72 LEU A O 1
ATOM 553 N N . GLY A 1 73 ? -3.683 -3.510 -16.878 1.00 61.66 73 GLY A N 1
ATOM 554 C CA . GLY A 1 73 ? -2.976 -2.292 -16.441 1.00 61.66 73 GLY A CA 1
ATOM 555 C C . GLY A 1 73 ? -1.840 -2.483 -15.426 1.00 61.66 73 GLY A C 1
ATOM 556 O O . GLY A 1 73 ? -1.397 -1.518 -14.806 1.00 61.66 73 GLY A O 1
ATOM 557 N N . GLY A 1 74 ? -1.359 -3.714 -15.246 1.00 59.28 74 GLY A N 1
ATOM 558 C CA . GLY A 1 74 ? -0.222 -4.021 -14.378 1.00 59.28 74 GLY A CA 1
ATOM 559 C C . GLY A 1 74 ? -0.403 -5.168 -13.396 1.00 59.28 74 GLY A C 1
ATOM 560 O O . GLY A 1 74 ? 0.585 -5.609 -12.815 1.00 59.28 74 GLY A O 1
ATOM 561 N N . GLY A 1 75 ? -1.600 -5.743 -13.266 1.00 55.19 75 GLY A N 1
ATOM 562 C CA . GLY A 1 75 ? -1.816 -6.917 -12.407 1.00 55.19 75 GLY A CA 1
ATOM 563 C C . GLY A 1 75 ? -1.278 -8.251 -12.936 1.00 55.19 75 GLY A C 1
ATOM 564 O O . GLY A 1 75 ? -1.568 -9.307 -12.378 1.00 55.19 75 GLY A O 1
ATOM 565 N N . LYS A 1 76 ? -0.367 -8.220 -13.921 1.00 57.47 76 LYS A N 1
ATOM 566 C CA . LYS A 1 76 ? 0.615 -9.310 -14.090 1.00 57.47 76 LYS A CA 1
ATOM 567 C C . LYS A 1 76 ? 1.578 -9.415 -12.899 1.00 57.47 76 LYS A C 1
ATOM 569 O O . LYS A 1 76 ? 2.295 -10.403 -12.801 1.00 57.47 76 LYS A O 1
ATOM 574 N N . ALA A 1 77 ? 1.606 -8.401 -12.037 1.00 73.56 77 ALA A N 1
ATOM 575 C CA . ALA A 1 77 ? 2.554 -8.278 -10.948 1.00 73.56 77 ALA A CA 1
ATOM 576 C C . ALA A 1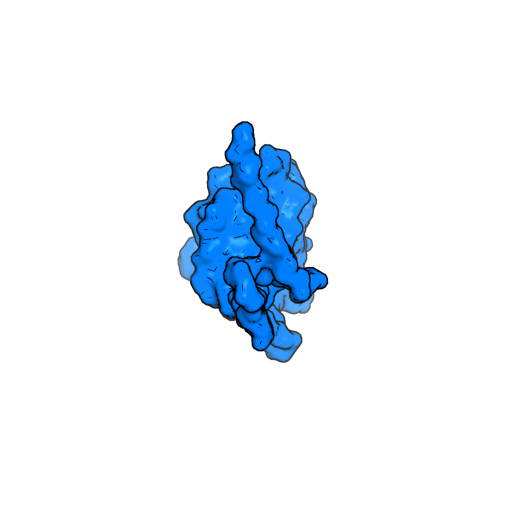 77 ? 2.052 -8.764 -9.586 1.00 73.56 77 ALA A C 1
ATOM 578 O O . ALA A 1 77 ? 2.880 -8.845 -8.700 1.00 73.56 77 ALA A O 1
ATOM 579 N N . GLY A 1 78 ? 0.759 -9.070 -9.413 1.00 86.06 78 GLY A N 1
ATOM 580 C CA . GLY A 1 78 ? 0.184 -9.497 -8.131 1.00 86.06 78 GLY A CA 1
ATOM 581 C C . GLY A 1 78 ? -1.289 -9.108 -7.981 1.00 86.06 78 GLY A C 1
ATOM 582 O O . GLY A 1 78 ? -1.840 -8.410 -8.832 1.00 86.06 78 GLY A O 1
ATOM 583 N N . GLY A 1 79 ? -1.934 -9.577 -6.911 1.00 91.50 79 GLY A N 1
ATOM 584 C CA . GLY A 1 79 ? -3.281 -9.142 -6.530 1.00 91.50 79 GLY A CA 1
ATOM 585 C C . GLY A 1 79 ? -3.230 -7.887 -5.658 1.00 91.50 79 GLY A C 1
ATOM 586 O O . GLY A 1 79 ? -2.376 -7.801 -4.776 1.00 91.50 79 GLY A O 1
ATOM 587 N N . TRP A 1 80 ? -4.116 -6.919 -5.891 1.00 93.19 80 TRP A N 1
ATOM 588 C CA . TRP A 1 80 ? -4.114 -5.648 -5.159 1.00 93.19 80 TRP A CA 1
ATOM 589 C C . TRP A 1 80 ? -5.503 -5.004 -5.102 1.00 93.19 80 TRP A C 1
ATOM 591 O O . TRP A 1 80 ? -6.400 -5.363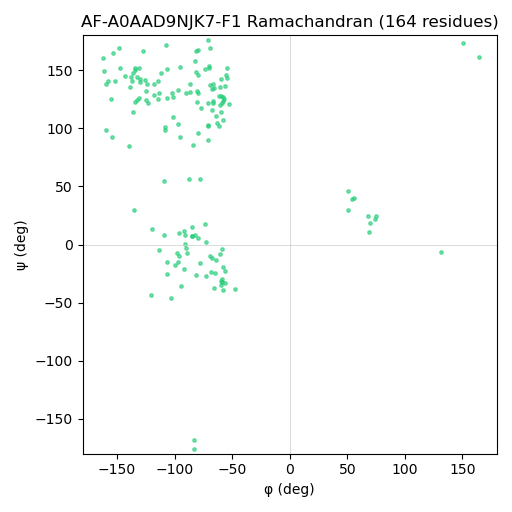 -5.867 1.00 93.19 80 TRP A O 1
ATOM 601 N N . TRP A 1 81 ? -5.666 -4.024 -4.215 1.00 93.38 81 TRP A N 1
ATOM 602 C CA . TRP A 1 81 ? -6.792 -3.087 -4.217 1.00 93.38 81 TRP A CA 1
ATOM 603 C C . TRP A 1 81 ? -6.476 -1.958 -5.190 1.00 93.38 81 TRP A C 1
ATOM 605 O O . TRP A 1 81 ? -5.891 -0.946 -4.826 1.00 93.38 81 TRP A O 1
ATOM 615 N N . TRP A 1 82 ? -6.779 -2.175 -6.465 1.00 88.81 82 TRP A N 1
ATOM 616 C CA . TRP A 1 82 ? -6.410 -1.251 -7.538 1.00 88.81 82 TRP A CA 1
ATOM 617 C C . TRP A 1 82 ? -7.159 0.075 -7.409 1.00 88.81 82 TRP A C 1
ATOM 619 O O . TRP A 1 82 ? -8.364 0.077 -7.138 1.00 88.81 82 TRP A O 1
ATOM 629 N N . SER A 1 83 ? -6.456 1.186 -7.639 1.00 83.50 83 SER A N 1
ATOM 630 C CA . SER A 1 83 ? -7.019 2.533 -7.553 1.00 83.50 83 SER A CA 1
ATOM 631 C C . SER A 1 83 ? -8.252 2.673 -8.438 1.00 83.50 83 SER A C 1
ATOM 633 O O . SER A 1 83 ? -8.316 2.134 -9.550 1.00 83.50 83 SER A O 1
ATOM 635 N N . ARG A 1 84 ? -9.243 3.433 -7.963 1.00 75.81 84 ARG A N 1
ATOM 636 C CA . ARG A 1 84 ? -10.383 3.795 -8.813 1.00 75.81 84 ARG A CA 1
ATOM 637 C C . ARG A 1 84 ? -9.882 4.569 -10.039 1.00 75.81 84 ARG A C 1
ATOM 639 O O . ARG A 1 84 ? -8.985 5.401 -9.888 1.00 75.81 84 ARG A O 1
ATOM 646 N N . PRO A 1 85 ? -10.471 4.349 -11.227 1.00 66.69 85 PRO A N 1
ATOM 647 C CA . PRO A 1 85 ? -10.204 5.212 -12.367 1.00 66.69 85 PRO A CA 1
ATOM 648 C C . PRO A 1 85 ? -10.572 6.645 -11.974 1.00 66.69 85 PRO A C 1
ATOM 650 O O . PRO A 1 85 ? -11.705 6.894 -11.558 1.00 66.69 85 PRO A O 1
ATOM 653 N N . SER A 1 86 ? -9.629 7.577 -12.074 1.00 62.00 86 SER A N 1
ATOM 654 C CA . SER A 1 86 ? -9.920 9.001 -11.927 1.00 62.00 86 SER A CA 1
ATOM 655 C C . SER A 1 86 ? -9.856 9.661 -13.299 1.00 62.00 86 SER A C 1
ATOM 657 O O . SER A 1 86 ? -9.114 9.228 -14.180 1.00 62.00 86 SER A O 1
ATOM 659 N N . THR A 1 87 ? -10.616 10.738 -13.493 1.00 52.69 87 THR A N 1
ATOM 660 C CA . THR A 1 87 ? -10.580 11.545 -14.728 1.00 52.69 87 THR A CA 1
ATOM 661 C C . THR A 1 87 ? -9.203 12.159 -15.009 1.00 52.69 87 THR A C 1
ATOM 663 O O . THR A 1 87 ? -8.993 12.724 -16.078 1.00 52.69 87 THR A O 1
ATOM 666 N N . LEU A 1 88 ? -8.268 12.043 -14.060 1.00 49.75 88 LEU A N 1
ATOM 667 C CA . LEU A 1 88 ? -6.941 12.647 -14.076 1.00 49.75 88 LEU A CA 1
ATOM 668 C C . LEU A 1 88 ? -5.803 11.619 -14.164 1.00 49.75 88 LEU A C 1
ATOM 670 O O . LEU A 1 88 ? -4.648 12.024 -14.264 1.00 49.75 88 LEU A O 1
ATOM 674 N N . SER A 1 89 ? -6.079 10.308 -14.127 1.00 53.81 89 SER A N 1
ATOM 675 C CA . SER A 1 89 ? -5.017 9.301 -14.178 1.00 53.81 89 SER A CA 1
ATOM 676 C C . SER A 1 89 ? -5.485 7.948 -14.715 1.00 53.81 89 SER A C 1
ATOM 678 O O . SER A 1 89 ? -6.395 7.320 -14.178 1.00 53.81 89 SER A O 1
ATOM 680 N N . SER A 1 90 ? -4.789 7.464 -15.748 1.00 61.50 90 SER A N 1
ATOM 681 C CA . SER A 1 90 ? -4.838 6.073 -16.217 1.00 61.50 90 SER A CA 1
ATOM 682 C C . SER A 1 90 ? -3.982 5.129 -15.360 1.00 61.50 90 SER A C 1
ATOM 684 O O . SER A 1 90 ? -3.805 3.961 -15.712 1.00 61.50 90 SER A O 1
ATOM 686 N N . MET A 1 91 ? -3.407 5.617 -14.253 1.00 70.31 91 MET A N 1
ATOM 687 C CA . MET A 1 91 ? -2.556 4.811 -13.389 1.00 70.31 91 MET A CA 1
ATOM 688 C C . MET A 1 91 ? -3.411 3.898 -12.521 1.00 70.31 91 MET A C 1
ATOM 690 O O . MET A 1 91 ? -4.184 4.331 -11.670 1.00 70.31 91 MET A O 1
ATOM 694 N N . CYS A 1 92 ? -3.216 2.605 -12.728 1.00 80.00 92 CYS A N 1
ATOM 695 C CA . CYS A 1 92 ? -3.955 1.557 -12.049 1.00 80.00 92 CYS A CA 1
ATOM 696 C C . CYS A 1 92 ? -3.662 1.432 -10.558 1.00 80.00 92 CYS A C 1
ATOM 698 O O . CYS A 1 92 ? -4.488 0.911 -9.810 1.00 80.00 92 CYS A O 1
ATOM 700 N N . SER A 1 93 ? -2.495 1.900 -10.123 1.00 79.88 93 SER A N 1
ATOM 701 C CA . SER A 1 93 ? -2.201 2.069 -8.712 1.00 79.88 93 SER A CA 1
ATOM 702 C C . SER A 1 93 ? -1.028 3.017 -8.502 1.00 79.88 93 SER A C 1
ATOM 704 O O . SER A 1 93 ? -0.114 3.070 -9.327 1.00 79.88 93 SER A O 1
ATOM 706 N N . LEU A 1 94 ? -1.048 3.734 -7.382 1.00 86.12 94 LEU A N 1
ATOM 707 C CA . LEU A 1 94 ? 0.094 4.502 -6.873 1.00 86.12 94 LEU A CA 1
ATOM 708 C C . LEU A 1 94 ? 0.950 3.669 -5.908 1.00 86.12 94 LEU A C 1
ATOM 710 O O . LEU A 1 94 ? 2.133 3.936 -5.720 1.00 86.12 94 LEU A O 1
ATOM 714 N N . THR A 1 95 ? 0.374 2.618 -5.329 1.00 89.12 95 THR A N 1
ATOM 715 C CA . THR A 1 95 ? 1.072 1.672 -4.455 1.00 89.12 95 THR A CA 1
ATOM 716 C C . THR A 1 95 ? 0.789 0.250 -4.916 1.00 89.12 95 THR A C 1
ATOM 718 O O . THR A 1 95 ? -0.307 -0.061 -5.363 1.00 89.12 95 THR A O 1
ATOM 721 N N . ASN A 1 96 ? 1.759 -0.647 -4.849 1.00 91.12 96 ASN A N 1
ATOM 722 C CA . ASN A 1 96 ? 1.517 -2.066 -5.075 1.00 91.12 96 ASN A CA 1
ATOM 723 C C . ASN A 1 96 ? 2.593 -2.850 -4.343 1.00 91.12 96 ASN A C 1
ATOM 725 O O . ASN A 1 96 ? 3.671 -3.081 -4.883 1.00 91.12 96 ASN A O 1
ATOM 729 N N . LEU A 1 97 ? 2.318 -3.238 -3.100 1.00 94.19 97 LEU A N 1
ATOM 730 C CA . LEU A 1 97 ? 3.289 -3.989 -2.303 1.00 94.19 97 LEU A CA 1
ATOM 731 C C . LEU A 1 97 ? 3.351 -5.467 -2.689 1.00 94.19 97 LEU A C 1
ATOM 733 O O . LEU A 1 97 ? 4.333 -6.134 -2.383 1.00 94.19 97 LEU A O 1
ATOM 737 N N . ASN A 1 98 ? 2.342 -5.935 -3.422 1.00 93.62 98 ASN A N 1
ATOM 738 C CA . ASN A 1 98 ? 2.289 -7.272 -3.994 1.00 93.62 98 ASN A CA 1
ATOM 739 C C . ASN A 1 98 ? 2.871 -7.326 -5.411 1.00 93.62 98 ASN A C 1
ATOM 741 O O . ASN A 1 98 ? 2.699 -8.345 -6.065 1.00 93.62 98 ASN A O 1
ATOM 745 N N . GLY A 1 99 ? 3.500 -6.248 -5.896 1.00 91.19 99 GLY A N 1
ATOM 746 C CA . GLY A 1 99 ? 4.112 -6.183 -7.220 1.00 91.19 99 GLY A CA 1
ATOM 747 C C . GLY A 1 99 ? 5.381 -7.033 -7.354 1.00 91.19 99 GLY A C 1
ATOM 748 O O . GLY A 1 99 ? 5.890 -7.589 -6.382 1.00 91.19 99 GLY A O 1
ATOM 749 N N . VAL A 1 100 ? 5.949 -7.087 -8.564 1.00 91.88 100 VAL A N 1
ATOM 750 C CA . VAL A 1 100 ? 7.196 -7.828 -8.818 1.00 91.88 100 VAL A CA 1
ATOM 751 C C . VAL A 1 100 ? 8.324 -7.262 -7.954 1.00 91.88 100 VAL A C 1
ATOM 753 O O . VAL A 1 100 ? 8.590 -6.058 -7.976 1.00 91.88 100 VAL A O 1
ATOM 756 N N . TYR A 1 101 ? 9.012 -8.131 -7.221 1.00 93.44 101 TYR A N 1
ATOM 757 C CA . TYR A 1 101 ? 10.211 -7.756 -6.482 1.00 93.44 101 TYR A CA 1
ATOM 758 C C . TYR A 1 101 ? 11.347 -7.389 -7.446 1.00 93.44 101 TYR A C 1
ATOM 760 O O . TYR A 1 101 ? 11.735 -8.196 -8.290 1.00 93.44 101 TYR A O 1
ATOM 768 N N . ASP A 1 102 ? 11.865 -6.171 -7.325 1.00 93.62 102 ASP A N 1
ATOM 769 C CA . ASP A 1 102 ? 12.997 -5.656 -8.098 1.00 93.62 102 ASP A CA 1
ATOM 770 C C . ASP A 1 102 ? 13.571 -4.467 -7.320 1.00 93.62 102 ASP A C 1
ATOM 772 O O . ASP A 1 102 ? 13.022 -3.368 -7.353 1.00 93.62 102 ASP A O 1
ATOM 776 N N . ASP A 1 103 ? 14.641 -4.706 -6.568 1.00 93.56 103 ASP A N 1
ATOM 777 C CA . ASP A 1 103 ? 15.298 -3.714 -5.714 1.00 93.56 103 ASP A CA 1
ATOM 778 C C . ASP A 1 103 ? 16.314 -2.845 -6.479 1.00 93.56 103 ASP A C 1
ATOM 780 O O . ASP A 1 103 ? 17.006 -2.019 -5.882 1.00 93.56 103 ASP A O 1
ATOM 784 N N . ALA A 1 104 ? 16.375 -2.982 -7.807 1.00 93.44 104 ALA A N 1
ATOM 785 C CA . ALA A 1 104 ? 17.240 -2.198 -8.681 1.00 93.44 104 ALA A CA 1
ATOM 786 C C . ALA A 1 104 ? 16.472 -1.155 -9.506 1.00 93.44 104 ALA A C 1
ATOM 788 O O . ALA A 1 104 ? 17.057 -0.161 -9.937 1.00 93.44 104 ALA A O 1
ATOM 789 N N . ARG A 1 105 ? 15.173 -1.362 -9.766 1.00 90.69 105 ARG A N 1
ATOM 790 C CA . ARG A 1 105 ? 14.384 -0.501 -10.664 1.00 90.69 105 ARG A CA 1
ATOM 791 C C . ARG A 1 105 ? 13.049 -0.093 -10.059 1.00 90.69 105 ARG A C 1
ATOM 793 O O . ARG A 1 105 ? 12.356 -0.888 -9.443 1.00 90.69 105 ARG A O 1
ATOM 800 N N . LEU A 1 106 ? 12.629 1.136 -10.345 1.00 87.69 106 LEU A N 1
ATOM 801 C CA . LEU A 1 106 ? 11.259 1.590 -10.105 1.00 87.69 106 LEU A CA 1
ATOM 802 C C . LEU A 1 106 ? 10.331 1.155 -11.246 1.00 87.69 106 LEU A C 1
ATOM 804 O O . LEU A 1 106 ? 10.760 0.853 -12.364 1.00 87.69 106 LEU A O 1
ATOM 808 N N . GLY A 1 107 ? 9.031 1.094 -10.979 1.00 83.31 107 GLY A N 1
ATOM 809 C CA . GLY A 1 107 ? 8.038 0.941 -12.036 1.00 83.31 107 GLY A CA 1
ATOM 810 C C . GLY A 1 107 ? 6.655 0.526 -11.545 1.00 83.31 107 GLY A C 1
ATOM 811 O O . GLY A 1 107 ? 6.526 -0.039 -10.462 1.00 83.31 107 GLY A O 1
ATOM 812 N N . PRO A 1 108 ? 5.621 0.734 -12.377 1.00 76.25 108 PRO A N 1
ATOM 813 C CA . PRO A 1 108 ? 4.217 0.524 -12.005 1.00 76.25 108 PRO A CA 1
ATOM 814 C C . PRO A 1 108 ? 3.827 -0.952 -11.804 1.00 76.25 108 PRO A C 1
ATOM 816 O O . PRO A 1 108 ? 2.731 -1.251 -11.342 1.00 76.25 108 PRO A O 1
ATOM 819 N N . HIS A 1 109 ? 4.699 -1.891 -12.177 1.00 82.50 109 HIS A N 1
ATOM 820 C CA . HIS A 1 109 ? 4.485 -3.339 -12.034 1.00 82.50 109 HIS A CA 1
ATOM 821 C C . HIS A 1 109 ? 5.376 -3.960 -10.956 1.00 82.50 109 HIS A C 1
ATOM 823 O O . HIS A 1 109 ? 5.485 -5.179 -10.866 1.00 82.50 109 HIS A O 1
ATOM 829 N N . ARG A 1 110 ? 6.075 -3.132 -10.183 1.00 89.19 110 ARG A N 1
ATOM 830 C CA . ARG A 1 110 ? 7.015 -3.576 -9.158 1.00 89.19 110 ARG A CA 1
ATOM 831 C C . ARG A 1 110 ? 6.445 -3.336 -7.774 1.00 89.19 110 ARG A C 1
ATOM 833 O O . ARG A 1 110 ? 5.414 -2.680 -7.638 1.00 89.19 110 ARG A O 1
ATOM 840 N N . MET A 1 111 ? 7.130 -3.860 -6.765 1.00 92.31 111 MET A N 1
ATOM 841 C CA . MET A 1 111 ? 6.873 -3.497 -5.381 1.00 92.31 111 MET A CA 1
ATOM 842 C C . MET A 1 111 ? 7.142 -1.997 -5.195 1.00 92.31 111 MET A C 1
ATOM 844 O O . MET A 1 111 ? 8.294 -1.566 -5.149 1.00 92.31 111 MET A O 1
ATOM 848 N N . VAL A 1 112 ? 6.077 -1.195 -5.153 1.00 90.06 112 VAL A N 1
ATOM 849 C CA . VAL A 1 112 ? 6.164 0.270 -5.235 1.00 90.06 112 VAL A CA 1
ATOM 850 C C . VAL A 1 112 ? 5.266 0.954 -4.213 1.00 90.06 112 VAL A C 1
ATOM 852 O O . VAL A 1 112 ? 4.179 0.473 -3.890 1.00 90.06 112 VAL A O 1
ATOM 855 N N . TRP A 1 113 ? 5.720 2.110 -3.746 1.00 91.62 113 TRP A N 1
ATOM 856 C CA . TRP A 1 113 ? 4.931 3.074 -2.997 1.00 91.62 113 TRP A CA 1
ATOM 857 C C . TRP A 1 113 ? 5.253 4.465 -3.545 1.00 91.62 113 TRP A C 1
ATOM 859 O O . TRP A 1 113 ? 6.400 4.903 -3.474 1.00 91.62 113 TRP A O 1
ATOM 869 N N . HIS A 1 114 ? 4.279 5.127 -4.164 1.00 88.88 114 HIS A N 1
ATOM 870 C CA . HIS A 1 114 ? 4.419 6.528 -4.549 1.00 88.88 114 HIS A CA 1
ATOM 871 C C . HIS A 1 114 ? 4.409 7.422 -3.300 1.00 88.88 114 HIS A C 1
ATOM 873 O O . HIS A 1 114 ? 3.893 7.028 -2.258 1.00 88.88 114 HIS A O 1
ATOM 879 N N . GLY A 1 115 ? 5.037 8.594 -3.381 1.00 87.75 115 GLY A N 1
ATOM 880 C CA . GLY A 1 115 ? 5.114 9.508 -2.243 1.00 87.75 115 GLY A CA 1
ATOM 881 C C . GLY A 1 115 ? 6.096 9.074 -1.159 1.00 87.75 115 GLY A C 1
ATOM 882 O O . GLY A 1 115 ? 5.937 9.454 -0.009 1.00 87.75 115 GLY A O 1
ATOM 883 N N . LEU A 1 116 ? 7.114 8.274 -1.487 1.00 91.12 116 LEU A N 1
ATOM 884 C CA . LEU A 1 116 ? 8.298 8.184 -0.629 1.00 91.12 116 LEU A CA 1
ATOM 885 C C . LEU A 1 116 ? 9.071 9.505 -0.713 1.00 91.12 116 LEU A C 1
ATOM 887 O O . LEU A 1 116 ? 9.253 10.034 -1.810 1.00 91.12 116 LEU A O 1
ATOM 891 N N . GLU A 1 117 ? 9.551 10.013 0.423 1.00 91.44 117 GLU A N 1
ATOM 892 C CA . GLU A 1 117 ? 10.433 11.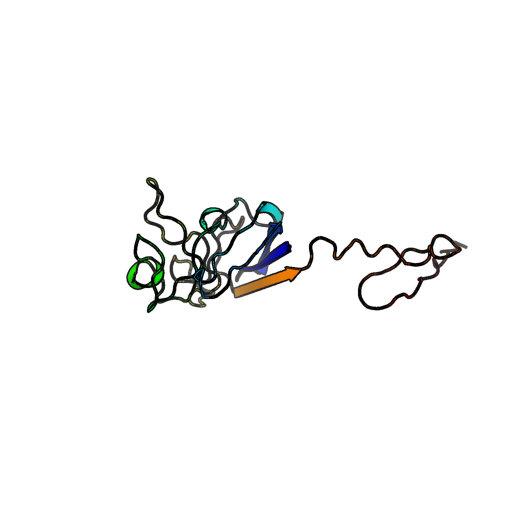196 0.448 1.00 91.44 117 GLU A CA 1
ATOM 893 C C . GLU A 1 117 ? 11.703 10.977 -0.387 1.00 91.44 117 GLU A C 1
ATOM 895 O O . GLU A 1 117 ? 12.136 11.880 -1.099 1.00 91.44 117 GLU A O 1
ATOM 900 N N . GLU A 1 118 ? 12.265 9.764 -0.338 1.00 89.62 118 GLU A N 1
ATOM 901 C CA . GLU A 1 118 ? 13.343 9.310 -1.217 1.00 89.62 118 GLU A CA 1
ATOM 902 C C . GLU A 1 118 ? 12.787 8.275 -2.214 1.00 89.62 118 GLU A C 1
ATOM 904 O O . GLU A 1 118 ? 12.597 7.106 -1.852 1.00 89.62 118 GLU A O 1
ATOM 909 N N . PRO A 1 119 ? 12.501 8.665 -3.473 1.00 89.38 119 PRO A N 1
ATOM 910 C CA . PRO A 1 119 ? 12.013 7.737 -4.486 1.00 89.38 119 PRO A CA 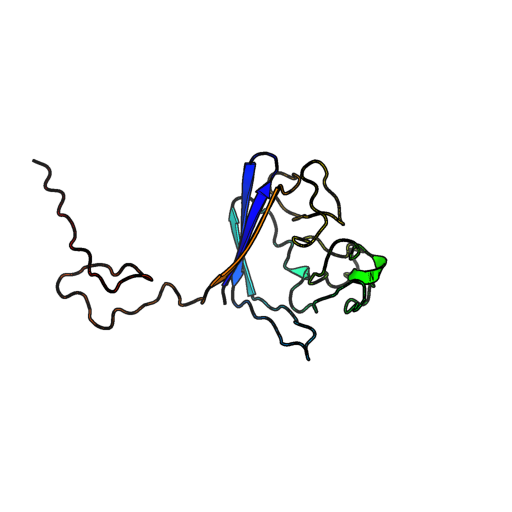1
ATOM 911 C C . PRO A 1 119 ? 13.052 6.654 -4.797 1.00 89.38 119 PRO A C 1
ATOM 913 O O . PRO A 1 119 ? 14.032 6.892 -5.501 1.00 89.38 119 PRO A O 1
ATOM 916 N N . ALA A 1 120 ? 12.821 5.441 -4.298 1.00 92.25 120 ALA A N 1
ATOM 917 C CA . ALA A 1 120 ? 13.744 4.322 -4.446 1.00 92.25 120 ALA A CA 1
ATOM 918 C C . ALA A 1 120 ? 13.001 2.975 -4.530 1.00 92.25 120 ALA A C 1
ATOM 920 O O . ALA A 1 120 ? 11.900 2.841 -3.983 1.00 92.25 120 ALA A O 1
ATOM 921 N N . PRO A 1 121 ? 13.573 1.960 -5.209 1.00 94.12 121 PRO A N 1
ATOM 922 C CA . PRO A 1 121 ? 13.028 0.608 -5.203 1.00 94.12 121 PRO A CA 1
ATOM 923 C C . PRO A 1 121 ? 12.890 0.068 -3.779 1.00 94.12 121 PRO A C 1
ATOM 925 O O . PRO A 1 121 ? 13.795 0.203 -2.950 1.00 94.12 121 PRO A O 1
ATOM 928 N N . LEU A 1 122 ? 11.760 -0.576 -3.496 1.00 95.25 122 LEU A N 1
ATOM 929 C CA . LEU A 1 122 ? 11.539 -1.221 -2.211 1.00 95.25 122 LEU A CA 1
ATOM 930 C C . LEU A 1 122 ? 12.261 -2.572 -2.183 1.00 95.25 122 LEU A C 1
ATOM 932 O O . LEU A 1 122 ? 12.084 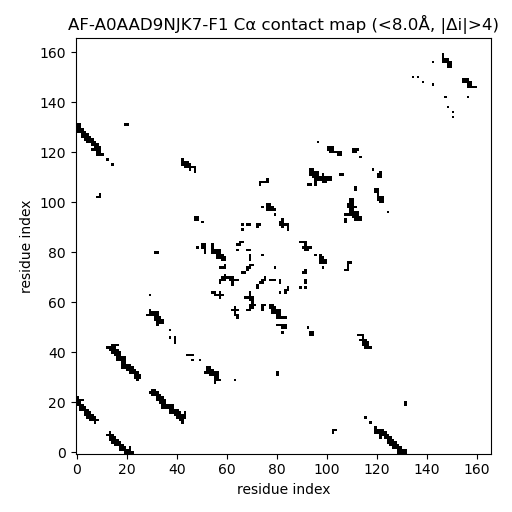-3.401 -3.072 1.00 95.25 122 LEU A O 1
ATOM 936 N N . ARG A 1 123 ? 13.030 -2.828 -1.121 1.00 96.19 123 ARG A N 1
ATOM 937 C CA . ARG A 1 123 ? 13.633 -4.147 -0.854 1.00 96.19 123 ARG A CA 1
ATOM 938 C C . ARG A 1 123 ? 12.849 -4.956 0.178 1.00 96.19 123 ARG A C 1
ATOM 940 O O . ARG A 1 123 ? 13.072 -6.154 0.325 1.00 96.19 123 ARG A O 1
ATOM 947 N N . ARG A 1 124 ? 11.985 -4.299 0.958 1.00 96.44 124 ARG A N 1
ATOM 948 C CA . ARG A 1 124 ? 11.119 -4.939 1.952 1.00 96.44 124 ARG A CA 1
ATOM 949 C C . ARG A 1 124 ? 9.856 -4.116 2.151 1.00 96.44 124 ARG A C 1
ATOM 951 O O . ARG A 1 124 ? 9.924 -2.893 2.240 1.00 96.44 124 ARG A O 1
ATOM 958 N N . SER A 1 125 ? 8.738 -4.809 2.296 1.00 96.31 125 SER A N 1
ATOM 959 C CA . SER A 1 125 ? 7.470 -4.244 2.737 1.00 96.31 125 SER A CA 1
ATOM 960 C C . SER A 1 125 ? 6.845 -5.151 3.799 1.00 96.31 125 SER A C 1
ATOM 962 O O . SER A 1 125 ? 7.094 -6.361 3.829 1.00 96.31 125 SER A O 1
ATOM 964 N N . ARG A 1 126 ? 6.073 -4.565 4.714 1.00 97.75 126 ARG A N 1
ATOM 965 C CA . ARG A 1 126 ? 5.233 -5.284 5.677 1.00 97.75 126 ARG A CA 1
ATOM 966 C C . ARG A 1 126 ? 3.898 -4.571 5.807 1.00 97.75 126 ARG A C 1
ATOM 968 O O . ARG A 1 126 ? 3.861 -3.352 5.939 1.00 97.75 126 ARG A O 1
ATOM 975 N N . MET A 1 127 ? 2.826 -5.354 5.801 1.00 97.56 127 MET A N 1
ATOM 976 C CA . MET A 1 127 ? 1.473 -4.917 6.130 1.00 97.56 127 MET A CA 1
ATOM 977 C C . MET A 1 127 ? 1.057 -5.633 7.406 1.00 97.56 127 MET A C 1
ATOM 979 O O . MET A 1 127 ? 1.143 -6.858 7.478 1.00 97.56 127 MET A O 1
ATOM 983 N N . MET A 1 128 ? 0.657 -4.882 8.424 1.00 96.94 128 MET A N 1
ATOM 984 C CA . MET A 1 128 ? 0.328 -5.427 9.741 1.00 96.94 128 MET A CA 1
ATOM 985 C C . MET A 1 128 ? -0.935 -4.765 10.264 1.00 96.94 128 MET A C 1
ATOM 987 O O . MET A 1 128 ? -1.109 -3.559 10.107 1.00 96.94 128 MET A O 1
ATOM 991 N N . VAL A 1 129 ? -1.800 -5.544 10.907 1.00 95.56 129 VAL A N 1
ATOM 992 C CA . VAL A 1 129 ? -3.023 -5.032 11.527 1.00 95.56 129 VAL A CA 1
ATOM 993 C C . VAL A 1 129 ? -2.945 -5.119 13.043 1.00 95.56 129 VAL A C 1
ATOM 995 O O . VAL A 1 129 ? -2.333 -6.034 13.592 1.00 95.56 129 VAL A O 1
ATOM 998 N N . ARG A 1 130 ? -3.583 -4.166 13.719 1.00 93.00 130 ARG A N 1
ATOM 999 C CA . ARG A 1 130 ? -3.703 -4.127 15.181 1.00 93.00 130 ARG A CA 1
ATOM 1000 C C . ARG A 1 130 ? -5.086 -3.597 15.579 1.00 93.00 130 ARG A C 1
ATOM 1002 O O . ARG A 1 130 ? -5.608 -2.731 14.875 1.00 93.00 130 ARG A O 1
ATOM 1009 N N . PRO A 1 131 ? -5.711 -4.066 16.671 1.00 91.88 131 PRO A N 1
ATOM 1010 C CA . PRO A 1 131 ? -6.877 -3.389 17.241 1.00 91.88 131 PRO A CA 1
ATOM 1011 C C . PRO A 1 131 ? -6.566 -1.915 17.559 1.00 91.88 131 PRO A C 1
ATOM 1013 O O . PRO A 1 131 ? -5.431 -1.578 17.893 1.00 91.88 131 PRO A O 1
ATOM 1016 N N . MET A 1 132 ? -7.546 -1.020 17.413 1.00 83.94 132 MET A N 1
ATOM 1017 C CA . MET A 1 132 ? -7.338 0.417 17.683 1.00 83.94 132 MET A CA 1
ATOM 1018 C C . MET A 1 132 ? -7.225 0.710 19.187 1.00 83.94 132 MET A C 1
ATOM 1020 O O . MET A 1 132 ? -6.551 1.649 19.588 1.00 83.94 132 MET A O 1
ATOM 1024 N N . ASP A 1 133 ? -7.851 -0.127 20.007 1.00 82.06 133 ASP A N 1
ATOM 1025 C CA . ASP A 1 133 ? -7.890 -0.106 21.469 1.00 82.06 133 ASP A CA 1
ATOM 1026 C C . ASP A 1 133 ? -6.780 -0.949 22.117 1.00 82.06 133 ASP A C 1
ATOM 1028 O O . ASP A 1 133 ? -6.790 -1.177 23.322 1.00 82.06 133 ASP A O 1
ATOM 1032 N N . PHE A 1 134 ? -5.788 -1.387 21.337 1.00 74.81 134 PHE A N 1
ATOM 1033 C CA . PHE A 1 134 ? -4.701 -2.240 21.823 1.00 74.81 134 PHE A CA 1
ATOM 1034 C C . PHE A 1 134 ? -3.885 -1.610 22.964 1.00 74.81 134 PHE A C 1
ATOM 1036 O O . PHE A 1 134 ? -3.371 -2.322 23.821 1.00 74.81 134 PHE A O 1
ATOM 1043 N N . ASP A 1 135 ? -3.797 -0.278 22.988 1.00 61.94 135 ASP A N 1
ATOM 1044 C CA . ASP A 1 135 ? -3.074 0.477 24.015 1.00 61.94 135 ASP A CA 1
ATOM 1045 C C . ASP A 1 135 ? -3.985 0.862 25.211 1.00 61.94 135 ASP A C 1
ATOM 1047 O O . ASP A 1 135 ? -3.528 1.483 26.168 1.00 61.94 135 ASP A O 1
ATOM 1051 N N . VAL A 1 136 ? -5.272 0.475 25.192 1.00 56.19 136 VAL A N 1
ATOM 1052 C CA . VAL A 1 136 ? -6.275 0.775 26.232 1.00 56.19 136 VAL A CA 1
ATOM 1053 C C . VAL A 1 136 ? -6.631 -0.495 27.008 1.00 56.19 136 VAL A C 1
ATOM 1055 O O . VAL A 1 136 ? -7.791 -0.881 27.138 1.00 56.19 136 VAL A O 1
ATOM 1058 N N . VAL A 1 137 ? -5.626 -1.167 27.566 1.00 55.62 137 VAL A N 1
ATOM 1059 C CA . VAL A 1 137 ? -5.891 -2.137 28.634 1.00 55.62 137 VAL A CA 1
ATOM 1060 C C . VAL A 1 137 ? -6.083 -1.341 29.920 1.00 55.62 137 VAL A C 1
ATOM 1062 O O . VAL A 1 137 ? -5.121 -0.972 30.590 1.00 55.62 137 VAL A O 1
ATOM 1065 N N . ALA A 1 138 ? -7.337 -1.050 30.270 1.00 53.06 138 ALA A N 1
ATOM 1066 C CA . ALA A 1 138 ? -7.659 -0.636 31.628 1.00 53.06 138 ALA A CA 1
ATOM 1067 C C . ALA A 1 138 ? -7.236 -1.776 32.565 1.00 53.06 138 ALA A C 1
ATOM 1069 O O . ALA A 1 138 ? -7.777 -2.880 32.479 1.00 53.06 138 ALA A O 1
ATOM 1070 N N . CYS A 1 139 ? -6.236 -1.542 33.418 1.00 55.09 139 CYS A N 1
ATOM 1071 C CA . CYS A 1 139 ? -5.810 -2.546 34.385 1.00 55.09 139 CYS A CA 1
ATOM 1072 C C . CYS A 1 139 ? -7.030 -2.877 35.271 1.00 55.09 139 CYS A C 1
ATOM 1074 O O . CYS A 1 139 ? -7.574 -1.959 35.891 1.00 55.09 139 CYS A O 1
ATOM 1076 N N . PRO A 1 140 ? -7.487 -4.146 35.348 1.00 57.88 140 PRO A N 1
ATOM 1077 C CA . PRO A 1 140 ? -8.669 -4.511 36.137 1.00 57.88 140 PRO A CA 1
ATOM 1078 C C . PRO A 1 140 ? -8.537 -4.148 37.622 1.00 57.88 140 PRO A C 1
ATOM 1080 O O . PRO A 1 140 ? -9.539 -4.011 38.313 1.00 57.88 140 PRO A O 1
ATOM 1083 N N . ASN A 1 141 ? -7.299 -3.948 38.085 1.00 57.88 141 ASN A N 1
ATOM 1084 C CA . ASN A 1 141 ? -6.965 -3.310 39.346 1.00 57.88 141 ASN A CA 1
ATOM 1085 C C . ASN A 1 141 ? -6.005 -2.139 39.075 1.00 57.88 141 ASN A C 1
ATOM 1087 O O . ASN A 1 141 ? -4.999 -2.356 38.391 1.00 57.88 141 ASN A O 1
ATOM 1091 N N . PRO A 1 142 ? -6.229 -0.930 39.624 1.00 58.19 142 PRO A N 1
ATOM 1092 C CA . PRO A 1 142 ? -5.145 0.038 39.731 1.00 58.19 142 PRO A CA 1
ATOM 1093 C C . PRO A 1 142 ? -4.016 -0.630 40.528 1.00 58.19 142 PRO A C 1
ATOM 1095 O O . PRO A 1 142 ? -4.267 -1.151 41.618 1.00 58.19 142 PRO A O 1
ATOM 1098 N N . CYS A 1 143 ? -2.788 -0.677 39.994 1.00 57.78 143 CYS A N 1
ATOM 1099 C CA . CYS A 1 143 ? -1.640 -1.112 40.793 1.00 57.78 143 CYS A CA 1
ATOM 1100 C C . CYS A 1 143 ? -1.659 -0.250 42.069 1.00 57.78 143 CYS A C 1
ATOM 1102 O O . CYS A 1 143 ? -1.628 0.978 41.973 1.00 57.78 143 CYS A O 1
ATOM 1104 N N . LEU A 1 144 ? -1.748 -0.881 43.248 1.00 55.81 144 LEU A N 1
ATOM 1105 C CA . LEU A 1 144 ? -2.025 -0.216 44.535 1.00 55.81 144 LEU A CA 1
ATOM 1106 C C . LEU A 1 144 ? -1.004 0.872 44.933 1.00 55.81 144 LEU A C 1
ATOM 1108 O O . LEU A 1 144 ? -1.212 1.551 45.928 1.00 55.81 144 LEU A O 1
ATOM 1112 N N . ASN A 1 145 ? 0.057 1.072 44.145 1.00 53.09 145 ASN A N 1
ATOM 1113 C CA . ASN A 1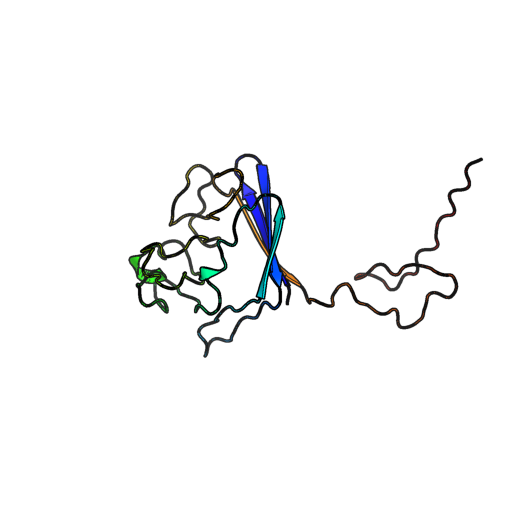 145 ? 1.156 2.001 44.398 1.00 53.09 145 ASN A CA 1
ATOM 1114 C C . ASN A 1 145 ? 1.567 2.835 43.161 1.00 53.09 145 ASN A C 1
ATOM 1116 O O . ASN A 1 145 ? 2.735 3.175 43.020 1.00 53.09 145 ASN A O 1
ATOM 1120 N N . GLY A 1 146 ? 0.656 3.140 42.227 1.00 57.28 146 GLY A N 1
ATOM 1121 C CA . GLY A 1 146 ? 0.970 4.056 41.111 1.00 57.28 146 GLY A CA 1
ATOM 1122 C C . GLY A 1 146 ? 1.880 3.479 40.012 1.00 57.28 146 GLY A C 1
ATOM 1123 O O . GLY A 1 146 ? 2.508 4.233 39.273 1.00 57.28 146 GLY A O 1
ATOM 1124 N N . GLY A 1 147 ? 1.956 2.150 39.888 1.00 55.09 147 GLY A N 1
ATOM 1125 C CA . GLY A 1 147 ? 2.674 1.482 38.795 1.00 55.09 147 GLY A CA 1
ATOM 1126 C C . GLY A 1 147 ? 1.978 1.638 37.436 1.00 55.09 147 GLY A C 1
ATOM 1127 O O . GLY A 1 147 ? 0.755 1.763 37.368 1.00 55.09 147 GLY A O 1
ATOM 1128 N N . THR A 1 148 ? 2.755 1.598 36.350 1.00 53.66 148 THR A N 1
ATOM 1129 C CA . THR A 1 148 ? 2.244 1.560 34.969 1.00 53.66 148 THR A CA 1
ATOM 1130 C C . THR A 1 148 ? 2.217 0.114 34.466 1.00 53.66 148 THR A C 1
ATOM 1132 O O . THR A 1 148 ? 3.173 -0.636 34.656 1.00 53.66 148 THR A O 1
ATOM 1135 N N . CYS A 1 149 ? 1.104 -0.306 33.860 1.00 55.56 149 CYS A N 1
ATOM 1136 C CA . CYS A 1 149 ? 0.983 -1.632 33.251 1.00 55.56 149 CYS A CA 1
ATOM 1137 C C . CYS A 1 149 ? 1.633 -1.615 31.856 1.00 55.56 149 CYS A C 1
ATOM 1139 O O . CYS A 1 149 ? 1.342 -0.725 31.057 1.00 55.56 149 CYS A O 1
ATOM 1141 N N . LEU A 1 150 ? 2.472 -2.606 31.538 1.00 54.44 150 LEU A N 1
ATOM 1142 C CA . LEU A 1 150 ? 3.014 -2.801 30.190 1.00 54.44 150 LEU A CA 1
ATOM 1143 C C . LEU A 1 150 ? 2.174 -3.853 29.449 1.00 54.44 150 LEU A C 1
ATOM 1145 O O . LEU A 1 150 ? 2.294 -5.049 29.698 1.00 54.44 150 LEU A O 1
ATOM 1149 N N . ALA A 1 151 ? 1.309 -3.422 28.529 1.00 53.59 151 ALA A N 1
ATOM 1150 C CA . ALA A 1 151 ? 0.649 -4.336 27.591 1.00 53.59 151 ALA A CA 1
ATOM 1151 C C . ALA A 1 151 ? 1.652 -4.820 26.513 1.00 53.59 151 ALA A C 1
ATOM 1153 O O . ALA A 1 151 ? 2.561 -4.059 26.171 1.00 53.59 151 ALA A O 1
ATOM 1154 N N . PRO A 1 152 ? 1.518 -6.031 25.920 1.00 53.66 152 PRO A N 1
ATOM 1155 C CA . PRO A 1 152 ? 0.409 -6.988 26.032 1.00 53.66 152 PRO A CA 1
ATOM 1156 C C . PRO A 1 152 ? 0.788 -8.375 26.612 1.00 53.66 152 PRO A C 1
ATOM 1158 O O . PRO A 1 152 ? 0.010 -9.311 26.453 1.00 53.66 152 PRO A O 1
ATOM 1161 N N . VAL A 1 153 ? 1.972 -8.566 27.212 1.00 48.59 153 VAL A N 1
ATOM 1162 C CA . VAL A 1 153 ? 2.493 -9.932 27.478 1.00 48.59 153 VAL A CA 1
ATOM 1163 C C . VAL A 1 153 ? 2.451 -10.376 28.946 1.00 48.59 153 VAL A C 1
ATOM 1165 O O . VAL A 1 153 ? 2.510 -11.576 29.203 1.00 48.59 153 VAL A O 1
ATOM 1168 N N . SER A 1 154 ? 2.267 -9.477 29.914 1.00 45.56 154 SER A N 1
ATOM 1169 C CA . SER A 1 154 ? 2.039 -9.873 31.308 1.00 45.56 154 SER A CA 1
ATOM 1170 C C . SER A 1 154 ? 1.332 -8.769 32.094 1.00 45.56 154 SER A C 1
ATOM 1172 O O . SER A 1 154 ? 1.612 -7.583 31.942 1.00 45.56 154 SER A O 1
ATOM 1174 N N . VAL A 1 155 ? 0.398 -9.159 32.966 1.00 50.66 155 VAL A N 1
ATOM 1175 C CA . VAL A 1 155 ? -0.147 -8.285 34.020 1.00 50.66 155 VAL A CA 1
ATOM 1176 C C . VAL A 1 155 ? 0.878 -8.230 35.158 1.00 50.66 155 VAL A C 1
ATOM 1178 O O . VAL A 1 155 ? 0.606 -8.626 36.287 1.00 50.66 155 VAL A O 1
ATOM 1181 N N . GLU A 1 156 ? 2.104 -7.822 34.850 1.00 51.88 156 GLU A N 1
ATOM 1182 C CA . GLU A 1 156 ? 3.152 -7.626 35.844 1.00 51.88 156 GLU A CA 1
ATOM 1183 C C . GLU A 1 156 ? 3.254 -6.126 36.114 1.00 51.88 156 GLU A C 1
ATOM 1185 O O . GLU A 1 156 ? 3.670 -5.343 35.259 1.00 51.88 156 GLU A O 1
ATOM 1190 N N . CYS A 1 157 ? 2.825 -5.698 37.305 1.00 53.62 157 CYS A N 1
ATOM 1191 C CA . CYS A 1 157 ? 3.123 -4.348 37.775 1.00 53.62 157 CYS A CA 1
ATOM 1192 C C . CYS A 1 157 ? 4.652 -4.261 37.935 1.00 53.62 157 CYS A C 1
ATOM 1194 O O . CYS A 1 157 ? 5.215 -4.890 38.832 1.00 53.62 157 CYS A O 1
ATOM 1196 N N . SER A 1 158 ? 5.333 -3.489 37.084 1.00 53.19 158 SER A N 1
ATOM 1197 C CA . SER A 1 158 ? 6.739 -3.155 37.322 1.00 53.19 158 SER A CA 1
ATOM 1198 C C . SER A 1 158 ? 6.804 -2.192 38.504 1.00 53.19 158 SER A C 1
ATOM 1200 O O . SER A 1 158 ? 6.214 -1.111 38.457 1.00 53.19 158 SER A O 1
ATOM 1202 N N . ALA A 1 159 ? 7.524 -2.562 39.565 1.00 47.97 159 ALA A N 1
ATOM 1203 C CA . ALA A 1 159 ? 7.914 -1.595 40.583 1.00 47.97 159 ALA A CA 1
ATOM 1204 C C . ALA A 1 159 ? 8.786 -0.521 39.913 1.00 47.97 159 ALA A C 1
ATOM 1206 O O . ALA A 1 159 ? 9.660 -0.854 39.106 1.00 47.97 159 ALA A O 1
ATOM 1207 N N . GLN A 1 160 ? 8.543 0.759 40.208 1.00 49.66 160 GLN A N 1
ATOM 1208 C CA . GLN A 1 160 ? 9.516 1.790 39.864 1.00 49.66 160 GLN A CA 1
ATOM 1209 C C . GLN A 1 160 ? 10.806 1.457 40.611 1.00 49.66 160 GLN A C 1
ATOM 1211 O O . GLN A 1 160 ? 10.815 1.348 41.836 1.00 49.66 160 GLN A O 1
ATOM 1216 N N . VAL A 1 161 ? 11.889 1.245 39.868 1.00 47.53 161 VAL A N 1
ATOM 1217 C CA . VAL A 1 161 ? 13.222 1.283 40.457 1.00 47.53 161 VAL A CA 1
ATOM 1218 C C . VAL A 1 161 ? 13.470 2.749 40.779 1.00 47.53 161 VAL A C 1
ATOM 1220 O O . VAL A 1 161 ? 13.729 3.542 39.875 1.00 47.53 161 VAL A O 1
ATOM 1223 N N . ASP A 1 162 ? 13.332 3.114 42.051 1.00 40.59 162 ASP A N 1
ATOM 1224 C CA . ASP A 1 162 ? 13.809 4.398 42.547 1.00 40.59 162 ASP A CA 1
ATOM 1225 C C . ASP A 1 162 ? 15.312 4.470 42.266 1.00 40.59 162 ASP A C 1
ATOM 1227 O O . ASP A 1 162 ? 16.127 3.783 42.889 1.00 40.59 162 ASP A O 1
ATOM 1231 N N . VAL A 1 163 ? 15.690 5.286 41.281 1.00 41.81 163 VAL A N 1
ATOM 1232 C CA . VAL A 1 163 ? 17.082 5.676 41.072 1.00 41.81 163 VAL A CA 1
ATOM 1233 C C . VAL A 1 163 ? 17.440 6.608 42.222 1.00 41.81 163 VAL A C 1
ATOM 1235 O O . VAL A 1 163 ? 17.248 7.821 42.154 1.00 41.81 163 VAL A O 1
ATOM 1238 N N . VAL A 1 164 ? 17.936 6.028 43.313 1.00 38.03 164 VAL A N 1
ATOM 1239 C CA . VAL A 1 164 ? 18.623 6.781 44.358 1.00 38.03 164 VAL A CA 1
ATOM 1240 C C . VAL A 1 164 ? 19.966 7.209 43.772 1.00 38.03 164 VAL A C 1
ATOM 1242 O O . VAL A 1 164 ? 20.884 6.401 43.639 1.00 38.03 164 VAL A O 1
ATOM 1245 N N . TYR A 1 165 ? 20.073 8.478 43.385 1.00 39.62 165 TYR A N 1
ATOM 1246 C CA . TYR A 1 165 ? 21.374 9.114 43.211 1.00 39.62 165 TYR A CA 1
ATOM 1247 C C . TYR A 1 165 ? 22.011 9.237 44.603 1.00 39.62 165 TYR A C 1
ATOM 1249 O O . TYR A 1 165 ? 21.458 9.920 45.467 1.00 39.62 165 TYR A O 1
ATOM 1257 N N . VAL A 1 166 ? 23.129 8.539 44.822 1.00 46.59 166 VAL A N 1
ATOM 1258 C CA . VAL A 1 166 ? 24.042 8.754 45.960 1.00 46.59 166 VAL A CA 1
ATOM 1259 C C . VAL A 1 166 ? 25.194 9.625 45.491 1.00 46.59 166 VAL A C 1
ATOM 1261 O O . VAL A 1 166 ? 25.725 9.328 44.395 1.00 46.59 166 VAL A O 1
#

Foldseek 3Di:
DKKKKWFQAPVRDIFIKIFAPWDFDDVVLLRQIATHDIDGDDQFQDPQCPQLHRAHKDALVRQRAPLSCLNPVQVVFDIDSFGHDDPVDSQRGQADCSADQDNPDDDSRYHHHHRGPDHGHTNDMDIDDDDPCQVVPPLPDDPPPNFDADDDDDRDRDDPPPPPDD

Organism: Ridgeia piscesae (NCBI:txid27915)

Solvent-accessible surface area (backbone atoms only — not comparable to full-atom values): 9349 Å² total; per-residue (Å²): 53,31,36,37,40,42,38,28,27,58,87,67,50,60,29,36,44,31,28,36,63,33,47,69,45,54,75,95,54,39,40,24,31,37,55,51,70,73,51,72,75,41,47,50,75,56,70,43,60,60,56,21,54,70,19,33,43,15,26,54,92,46,56,63,42,94,78,33,23,17,54,70,55,35,15,87,25,38,57,42,50,43,28,59,81,47,103,86,43,93,59,31,47,52,47,33,81,49,21,36,86,40,54,85,50,78,53,85,43,22,28,34,62,48,42,37,71,71,86,60,19,33,66,44,76,46,80,48,75,43,65,78,61,67,88,63,73,74,62,95,59,76,52,94,79,80,45,64,78,54,82,91,85,51,98,52,71,50,76,80,78,78,81,76,84,126

Sequence (166 aa):
MLLRFELVSNSNYTAIAEYIDFTLGDESSDYTATFGPAVLRSGITDESWALSNGTKFGTKNHDNNPAKCSSLGGGKAGGWWWSRPSTLSSMCSLTNLNGVYDDARLGPHRMVWHGLEEPAPLRRSRMMVRPMDFDVVACPNPCLNGGTCLAPVSVECSAQVDVVYV

Secondary structure (DSSP, 8-state):
-EEEEEEEETT--EEEEEETT-EE--GGGTT-EE---EEEEESB-S-TTGGGTTBPEEBTTB--STT-TTTTSSGGG--EEPPPPBTTB--S-SEETTSB--SS---TTBSEETTBSS---EEEEEEEEE-TTTT----SS--TTSPPB-TTT---BPPP------

pLDDT: mean 81.02, std 17.2, range [38.03, 98.06]

Mean predicted aligned error: 10.5 Å

Nearest PDB structures (foldseek):
  6y41-assembly14_N  TM=8.301E-01  e=3.221E-08  Homo sapiens
  6y43-assembly1_A  TM=8.034E-01  e=7.947E-08  Homo sapiens
  3e1i-assembly2_E  TM=7.496E-01  e=1.648E-06  Homo sapiens
  2hpc-assembly4_K  TM=6.998E-01  e=1.545E-06  Homo sapiens
  1lwu-assembly1_B  TM=7.531E-01  e=5.264E-06  Petromyzon marinus